Protein AF-A0A737VE71-F1 (afdb_monomer_lite)

Secondary structure (DSSP, 8-state):
---------HHHHHHHHHHHHHHHHHHHHHHHTTT-HHHHHHHHHHHHHHHHHHHHHH--SS---HHHHHHHSS--SS-SSSHHHHT----------

Radius of gyration: 17.67 Å; chains: 1; bounding box: 38×24×53 Å

Organism: NCBI:txid363568

Foldseek 3Di:
DDDDDDDDPLVVVLCVVPVVCLVVQLVVLCVVVVNPNQRSVQVSQVVSLVSSLVSQVPDQPPWDDPVVCVVQVHIRPNDRPCPVSVPRGDDDCPDDD

pLDDT: mean 93.99, std 10.48, range [40.62, 98.5]

Structure (mmCIF, N/CA/C/O backbone):
data_AF-A0A737VE71-F1
#
_entry.id   AF-A0A737VE71-F1
#
loop_
_atom_site.group_PDB
_atom_site.id
_atom_site.type_symbol
_atom_site.label_atom_id
_atom_site.label_alt_id
_atom_site.label_comp_id
_atom_site.label_asym_id
_atom_site.label_entity_id
_atom_site.label_seq_id
_atom_site.pdbx_PDB_ins_code
_atom_site.Cartn_x
_atom_site.Cartn_y
_atom_site.Cartn_z
_atom_site.occupancy
_atom_site.B_iso_or_equiv
_atom_site.auth_seq_id
_atom_site.auth_comp_id
_atom_site.auth_asym_id
_atom_site.auth_atom_id
_atom_site.pdbx_PDB_model_num
ATOM 1 N N . HIS A 1 1 ? -22.886 15.179 24.617 1.00 69.56 1 HIS A N 1
ATOM 2 C CA . HIS A 1 1 ? -21.524 14.609 24.749 1.00 69.56 1 HIS A CA 1
ATOM 3 C C . HIS A 1 1 ? -20.766 14.847 23.447 1.00 69.56 1 HIS A C 1
ATOM 5 O O . HIS A 1 1 ? -21.401 14.769 22.403 1.00 69.56 1 HIS A O 1
ATOM 11 N N . THR A 1 2 ? -19.459 15.125 23.487 1.00 76.44 2 THR A N 1
ATOM 12 C CA . THR A 1 2 ? -18.627 15.272 22.275 1.00 76.44 2 THR A CA 1
ATOM 13 C C . THR A 1 2 ? -17.949 13.943 21.957 1.00 76.44 2 THR A C 1
ATOM 15 O O . THR A 1 2 ? -17.280 13.377 22.819 1.00 76.44 2 THR A O 1
ATOM 18 N N . VAL A 1 3 ? -18.130 13.434 20.737 1.00 78.88 3 VAL A N 1
ATOM 19 C CA . VAL A 1 3 ? -17.469 12.211 20.261 1.00 78.88 3 VAL A CA 1
ATOM 20 C C . VAL A 1 3 ? -16.285 12.609 19.383 1.00 78.88 3 VAL A C 1
ATOM 22 O O . VAL A 1 3 ? -16.470 13.093 18.271 1.00 78.88 3 VAL A O 1
ATOM 25 N N . THR A 1 4 ? -15.063 12.405 19.876 1.00 85.75 4 THR A N 1
ATOM 26 C CA . THR A 1 4 ? -13.836 12.645 19.102 1.00 85.75 4 THR A CA 1
ATOM 27 C C . THR A 1 4 ? -13.441 11.377 18.355 1.00 85.75 4 THR A C 1
ATOM 29 O O . THR A 1 4 ? -13.110 10.367 18.977 1.00 85.75 4 THR A O 1
ATOM 32 N N . ILE A 1 5 ? -13.440 11.428 17.021 1.00 89.38 5 ILE A N 1
ATOM 33 C CA . ILE A 1 5 ? -12.981 10.328 16.162 1.00 89.38 5 ILE A CA 1
ATOM 34 C C . ILE A 1 5 ? -11.634 10.732 15.552 1.00 89.38 5 ILE A C 1
ATOM 36 O O . ILE A 1 5 ? -11.603 11.525 14.611 1.00 89.38 5 ILE A O 1
ATOM 40 N N . PRO A 1 6 ? -10.505 10.239 16.087 1.00 94.25 6 PRO A N 1
ATOM 41 C CA . PRO A 1 6 ? -9.191 10.637 15.600 1.00 94.25 6 PRO A CA 1
ATOM 42 C C . PRO A 1 6 ? -8.893 10.043 14.208 1.00 94.25 6 PRO A C 1
ATOM 44 O O . PRO A 1 6 ? -9.341 8.931 13.900 1.00 94.25 6 PRO A O 1
ATOM 47 N N . PRO A 1 7 ? -8.111 10.746 13.365 1.00 95.75 7 PRO A N 1
ATOM 48 C CA . PRO A 1 7 ? -7.759 10.275 12.031 1.00 95.75 7 PRO A CA 1
ATOM 49 C C . PRO A 1 7 ? -6.884 9.018 12.090 1.00 95.75 7 PRO A C 1
ATOM 51 O O . PRO A 1 7 ? -6.043 8.856 12.975 1.00 95.75 7 PRO A O 1
ATOM 54 N N . ARG A 1 8 ? -7.042 8.143 11.093 1.00 96.12 8 ARG A N 1
ATOM 55 C CA . ARG A 1 8 ? -6.243 6.920 10.919 1.00 96.12 8 ARG A CA 1
ATOM 56 C C . ARG A 1 8 ? -5.519 6.981 9.573 1.00 96.12 8 ARG A C 1
ATOM 58 O O . ARG A 1 8 ? -5.998 6.395 8.609 1.00 96.12 8 ARG A O 1
ATOM 65 N N . PRO A 1 9 ? -4.414 7.743 9.455 1.00 96.62 9 PRO A N 1
ATOM 66 C CA . PRO A 1 9 ? -3.764 8.019 8.172 1.00 96.62 9 PRO A CA 1
ATOM 67 C C . PRO A 1 9 ? -2.889 6.848 7.680 1.00 96.62 9 PRO A C 1
ATOM 69 O O . PRO A 1 9 ? -1.712 7.039 7.376 1.00 96.62 9 PRO A O 1
ATOM 72 N N . PHE A 1 10 ? -3.447 5.636 7.605 1.00 95.81 10 PHE A N 1
ATOM 73 C CA . PHE A 1 10 ? -2.705 4.406 7.299 1.00 95.81 10 PHE A CA 1
ATOM 74 C C . PHE A 1 10 ? -2.018 4.432 5.939 1.00 95.81 10 PHE A C 1
ATOM 76 O O . PHE A 1 10 ? -0.860 4.044 5.837 1.00 95.81 10 PHE A O 1
ATOM 83 N N . PHE A 1 11 ? -2.691 4.969 4.923 1.00 95.62 11 PHE A N 1
ATOM 84 C CA . PHE A 1 11 ? -2.136 5.082 3.580 1.00 95.62 11 PHE A CA 1
ATOM 85 C C . PHE A 1 11 ? -0.911 6.005 3.564 1.00 95.62 11 PHE A C 1
ATOM 87 O O . PHE A 1 11 ? 0.155 5.627 3.089 1.00 95.62 11 PHE A O 1
ATOM 94 N N . ARG A 1 12 ? -1.031 7.201 4.159 1.00 97.31 12 ARG A N 1
ATOM 95 C CA . ARG A 1 12 ? 0.072 8.171 4.243 1.00 97.31 12 ARG A CA 1
ATOM 96 C C . ARG A 1 12 ? 1.263 7.598 5.006 1.00 97.31 12 ARG A C 1
ATOM 98 O O . ARG A 1 12 ? 2.395 7.781 4.579 1.00 97.31 12 ARG A O 1
ATOM 105 N N . LYS A 1 13 ? 1.006 6.896 6.113 1.00 97.56 13 LYS A N 1
ATOM 106 C CA . LYS A 1 13 ? 2.058 6.229 6.885 1.00 97.56 13 LYS A CA 1
ATOM 107 C C . LYS A 1 13 ? 2.712 5.088 6.116 1.00 97.56 13 LYS A C 1
ATOM 109 O O . LYS A 1 13 ? 3.920 4.937 6.219 1.00 97.56 13 LYS A O 1
ATOM 114 N N . MET A 1 14 ? 1.962 4.333 5.318 1.00 97.75 14 MET A N 1
ATOM 115 C CA . MET A 1 14 ? 2.559 3.329 4.441 1.00 97.75 14 MET A CA 1
ATOM 116 C C . MET A 1 14 ? 3.546 3.980 3.472 1.00 97.75 14 MET A C 1
ATOM 118 O O . MET A 1 14 ? 4.703 3.579 3.458 1.00 97.75 14 MET A O 1
ATOM 122 N N . ILE A 1 15 ? 3.133 5.038 2.762 1.00 97.94 15 ILE A N 1
ATOM 123 C CA . ILE A 1 15 ? 4.018 5.775 1.845 1.00 97.94 15 ILE A CA 1
ATOM 124 C C . ILE A 1 15 ? 5.262 6.271 2.586 1.00 97.94 15 ILE A C 1
ATOM 126 O O . ILE A 1 15 ? 6.367 5.962 2.172 1.00 97.94 15 ILE A O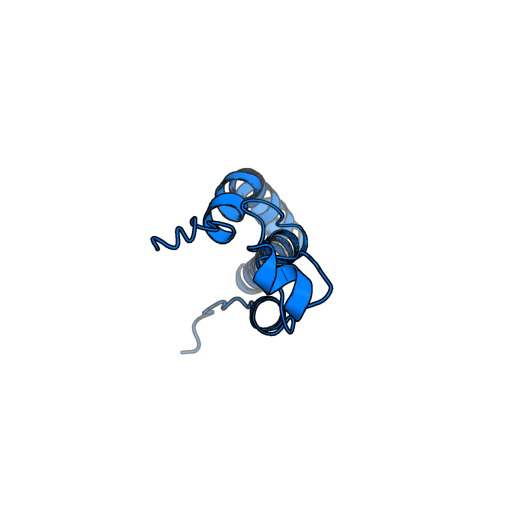 1
ATOM 130 N N . GLU A 1 16 ? 5.102 6.976 3.709 1.00 98.25 16 GLU A N 1
ATOM 131 C CA . GLU A 1 16 ? 6.224 7.517 4.494 1.00 98.25 16 GLU A CA 1
ATOM 132 C C . GLU A 1 16 ? 7.260 6.444 4.869 1.00 98.25 16 GLU A C 1
ATOM 134 O O . GLU A 1 16 ? 8.460 6.688 4.799 1.00 98.25 16 GLU A O 1
ATOM 139 N N . HIS A 1 17 ? 6.802 5.248 5.241 1.00 97.94 17 HIS A N 1
ATOM 140 C CA . HIS A 1 17 ? 7.679 4.160 5.665 1.00 97.94 17 HIS A CA 1
ATOM 141 C C . HIS A 1 17 ? 8.221 3.309 4.508 1.00 97.94 17 HIS A C 1
ATOM 143 O O . HIS A 1 17 ? 9.238 2.643 4.688 1.00 97.94 17 HIS A O 1
ATOM 149 N N . LYS A 1 18 ? 7.528 3.258 3.363 1.00 98.19 18 LYS A N 1
ATOM 150 C CA . LYS A 1 18 ? 7.798 2.304 2.274 1.00 98.19 18 LYS A CA 1
ATOM 151 C C . LYS A 1 18 ? 8.266 2.941 0.977 1.00 98.19 18 LYS A C 1
ATOM 153 O O . LYS A 1 18 ? 9.014 2.312 0.243 1.00 98.19 18 LYS A O 1
ATOM 158 N N . SER A 1 19 ? 7.925 4.192 0.697 1.00 98.00 19 SER A N 1
ATOM 159 C CA . SER A 1 19 ? 8.392 4.850 -0.521 1.00 98.00 19 SER A CA 1
ATOM 160 C C . SER A 1 19 ? 9.915 4.962 -0.657 1.00 98.00 19 SER A C 1
ATOM 162 O O . SER A 1 19 ? 10.376 4.925 -1.797 1.00 98.00 19 SER A O 1
ATOM 164 N N . PRO A 1 20 ? 10.724 5.046 0.425 1.00 98.50 20 P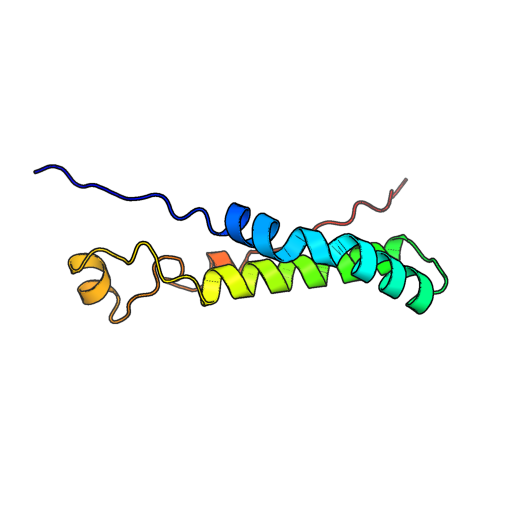RO A N 1
ATOM 165 C CA . PRO A 1 20 ? 12.179 5.067 0.276 1.00 98.50 20 PRO A CA 1
ATOM 166 C C . PRO A 1 20 ? 12.764 3.809 -0.390 1.00 98.50 20 PRO A C 1
ATOM 168 O O . PRO A 1 20 ? 13.739 3.925 -1.123 1.00 98.50 20 PRO A O 1
ATOM 171 N N . GLU A 1 21 ? 12.164 2.623 -0.197 1.00 97.62 21 GLU A N 1
ATOM 172 C CA . GLU A 1 21 ? 12.641 1.358 -0.800 1.00 97.62 21 GLU A CA 1
ATOM 173 C C . GLU A 1 21 ? 12.161 1.155 -2.250 1.00 97.62 21 GLU A C 1
ATOM 175 O O . GLU A 1 21 ? 12.682 0.303 -2.972 1.00 97.62 21 GLU A O 1
ATOM 180 N N . TRP A 1 22 ? 11.183 1.938 -2.718 1.00 98.31 22 TRP A N 1
ATOM 181 C CA . TRP A 1 22 ? 10.537 1.701 -4.011 1.00 98.31 22 TRP A CA 1
ATOM 182 C C . TRP A 1 22 ? 11.456 1.908 -5.214 1.00 98.31 22 TRP A C 1
ATOM 184 O O . TRP A 1 22 ? 11.370 1.147 -6.176 1.00 98.31 22 TRP A O 1
ATOM 194 N N . GLY A 1 23 ? 12.344 2.903 -5.166 1.00 97.94 23 GLY A N 1
ATOM 195 C CA . GLY A 1 23 ? 13.268 3.184 -6.269 1.00 97.94 23 GLY A CA 1
ATOM 196 C C . GLY A 1 23 ? 14.237 2.028 -6.517 1.00 97.94 23 GLY A C 1
ATOM 197 O O . GLY A 1 23 ? 14.340 1.528 -7.637 1.00 97.94 23 GLY A O 1
ATOM 198 N N . GLU A 1 24 ? 14.894 1.550 -5.459 1.00 98.25 24 GLU A N 1
ATOM 199 C CA . GLU A 1 24 ? 15.798 0.398 -5.539 1.00 98.25 24 GLU A CA 1
ATOM 200 C C . GLU A 1 24 ? 15.051 -0.869 -5.961 1.00 98.25 24 GLU A C 1
ATOM 202 O O . GLU A 1 24 ? 15.504 -1.588 -6.854 1.00 98.25 24 GLU A O 1
ATOM 207 N N . LYS A 1 25 ? 13.860 -1.101 -5.393 1.00 98.25 25 LYS A N 1
ATOM 208 C CA . LYS A 1 25 ? 13.015 -2.239 -5.761 1.00 98.25 25 LYS A CA 1
ATOM 209 C C . LYS A 1 25 ? 12.656 -2.227 -7.246 1.00 98.25 25 LYS A C 1
ATOM 211 O O . LYS A 1 25 ? 12.737 -3.275 -7.886 1.00 98.25 25 LYS A O 1
ATOM 216 N N . MET A 1 26 ? 12.313 -1.065 -7.803 1.00 98.12 26 MET A N 1
ATOM 217 C CA . MET A 1 26 ? 11.990 -0.926 -9.223 1.00 98.12 26 MET A CA 1
ATOM 218 C C . MET A 1 26 ? 13.198 -1.244 -10.111 1.00 98.12 26 MET A C 1
ATOM 220 O O . MET A 1 26 ? 13.062 -1.960 -11.099 1.00 98.12 26 MET A O 1
ATOM 224 N N . VAL A 1 27 ? 14.400 -0.791 -9.738 1.00 98.06 27 VAL A N 1
ATOM 225 C CA . VAL A 1 27 ? 15.635 -1.132 -10.466 1.00 98.06 27 VAL A CA 1
ATOM 226 C C . VAL A 1 27 ? 15.891 -2.641 -10.445 1.00 98.06 27 VAL A C 1
ATOM 228 O O . VAL A 1 27 ? 16.245 -3.214 -11.476 1.00 98.06 27 VAL A O 1
ATOM 231 N N . THR A 1 28 ? 15.692 -3.304 -9.302 1.00 98.31 28 THR A N 1
ATOM 232 C CA . THR A 1 28 ? 15.800 -4.767 -9.208 1.00 98.31 28 THR A CA 1
ATOM 233 C C . THR A 1 28 ? 14.779 -5.466 -10.101 1.00 98.31 28 THR A C 1
ATOM 235 O O . THR A 1 28 ? 15.145 -6.394 -10.818 1.00 98.31 28 THR A O 1
ATOM 238 N N . LEU A 1 29 ? 13.520 -5.017 -10.089 1.00 98.00 29 LEU A N 1
ATOM 239 C CA . LEU A 1 29 ? 12.459 -5.594 -10.915 1.00 98.00 29 LEU A CA 1
ATOM 240 C C . LEU A 1 29 ? 12.735 -5.410 -12.409 1.00 98.00 29 LEU A C 1
ATOM 242 O O . LEU A 1 29 ? 12.569 -6.362 -13.159 1.00 98.00 29 LEU A O 1
ATOM 246 N N . LEU A 1 30 ? 13.221 -4.246 -12.842 1.00 98.19 30 LEU A N 1
ATOM 247 C CA . LEU A 1 30 ? 13.585 -4.018 -14.243 1.00 98.19 30 LEU A CA 1
ATOM 248 C C . LEU A 1 30 ? 14.680 -4.981 -14.709 1.00 98.19 30 LEU A C 1
ATOM 250 O O . LEU A 1 30 ? 14.523 -5.633 -15.734 1.00 98.19 30 LEU A O 1
ATOM 254 N N . ARG A 1 31 ? 15.764 -5.126 -13.938 1.00 98.06 31 ARG A N 1
ATOM 255 C CA . ARG A 1 31 ? 16.861 -6.044 -14.295 1.00 98.06 31 ARG A CA 1
ATOM 256 C C . ARG A 1 31 ? 16.419 -7.506 -14.312 1.00 98.06 31 ARG A C 1
ATOM 258 O O . ARG A 1 31 ? 16.915 -8.270 -15.125 1.00 98.06 31 ARG A O 1
ATOM 265 N N . ALA A 1 32 ? 15.520 -7.889 -13.408 1.00 97.75 32 ALA A N 1
ATOM 266 C CA . ALA A 1 32 ? 15.002 -9.252 -13.323 1.00 97.75 32 ALA A CA 1
ATOM 267 C C . ALA A 1 32 ? 14.011 -9.608 -14.447 1.00 97.75 32 ALA A C 1
ATOM 269 O O . ALA A 1 32 ? 13.701 -10.783 -14.609 1.00 97.75 32 ALA A O 1
ATOM 270 N N . ASN A 1 33 ? 13.511 -8.614 -15.187 1.00 96.31 33 ASN A N 1
ATOM 271 C CA . ASN A 1 33 ? 12.512 -8.777 -16.246 1.00 96.31 33 ASN A CA 1
ATOM 272 C C . ASN A 1 33 ? 13.012 -8.241 -17.595 1.00 96.31 33 ASN A C 1
ATOM 274 O O . ASN A 1 33 ? 12.225 -7.693 -18.358 1.00 96.31 33 ASN A O 1
ATOM 278 N N . ASP A 1 34 ? 14.321 -8.314 -17.862 1.00 96.88 34 ASP A N 1
ATOM 279 C CA . ASP A 1 34 ? 14.936 -7.868 -19.125 1.00 96.88 34 ASP A CA 1
ATOM 280 C C . ASP A 1 34 ? 14.528 -6.445 -19.558 1.00 96.88 34 ASP A C 1
ATOM 282 O O . ASP A 1 34 ? 14.427 -6.129 -20.741 1.00 96.88 34 ASP A O 1
ATOM 286 N N . PHE A 1 35 ? 14.308 -5.563 -18.577 1.00 95.56 35 PHE A N 1
ATOM 287 C CA . PHE A 1 35 ? 13.832 -4.188 -18.750 1.00 95.56 35 PHE A CA 1
ATOM 288 C C . PHE A 1 35 ? 12.450 -4.049 -19.412 1.00 95.56 35 PHE A C 1
ATOM 290 O O . PHE A 1 35 ? 12.096 -2.948 -19.839 1.00 95.56 35 PHE A O 1
ATOM 297 N N . ASP A 1 36 ? 11.632 -5.104 -19.424 1.00 95.62 36 ASP A N 1
ATOM 298 C CA . ASP A 1 36 ? 10.210 -4.986 -19.730 1.00 95.62 36 ASP A CA 1
ATOM 299 C C . ASP A 1 36 ? 9.512 -4.154 -18.645 1.00 95.62 36 ASP A C 1
ATOM 301 O O . ASP A 1 36 ? 9.280 -4.584 -17.508 1.00 95.62 36 ASP A O 1
ATOM 305 N N . THR A 1 37 ? 9.192 -2.916 -19.008 1.00 93.88 37 THR A N 1
ATOM 306 C CA . THR A 1 37 ? 8.611 -1.932 -18.101 1.00 93.88 37 THR A CA 1
ATOM 307 C C . THR A 1 37 ? 7.184 -2.286 -17.709 1.00 93.88 37 THR A C 1
ATOM 309 O O . THR A 1 37 ? 6.809 -2.022 -16.568 1.00 93.88 37 THR A O 1
ATOM 312 N N . ALA A 1 38 ? 6.403 -2.912 -18.596 1.00 94.00 38 ALA A N 1
ATOM 313 C CA . ALA A 1 38 ? 5.032 -3.309 -18.295 1.00 94.00 38 ALA A CA 1
ATOM 314 C C . ALA A 1 38 ? 5.023 -4.380 -17.200 1.00 94.00 38 ALA A C 1
ATOM 316 O O . ALA A 1 38 ? 4.391 -4.199 -16.157 1.00 94.00 38 ALA A O 1
ATOM 317 N N . THR A 1 39 ? 5.809 -5.441 -17.385 1.00 95.50 39 THR A N 1
ATOM 318 C CA . THR A 1 39 ? 5.954 -6.513 -16.392 1.00 95.50 39 THR A CA 1
ATOM 319 C C . THR A 1 39 ? 6.543 -5.994 -15.076 1.00 95.50 39 THR A C 1
ATOM 321 O O . THR A 1 39 ? 6.029 -6.299 -13.996 1.00 95.50 39 THR A O 1
ATOM 324 N N . ALA A 1 40 ? 7.576 -5.144 -15.128 1.00 96.81 40 ALA A N 1
ATOM 325 C CA . ALA A 1 40 ? 8.172 -4.570 -13.921 1.00 96.81 40 ALA A CA 1
ATOM 326 C C . ALA A 1 40 ? 7.183 -3.692 -13.128 1.00 96.81 40 ALA A C 1
ATOM 328 O O . ALA A 1 40 ? 7.146 -3.774 -11.898 1.00 96.81 40 ALA A O 1
ATOM 329 N N . LEU A 1 41 ? 6.359 -2.885 -13.809 1.00 96.62 41 LEU A N 1
ATOM 330 C CA . LEU A 1 41 ? 5.324 -2.063 -13.174 1.00 96.62 41 LEU A CA 1
ATOM 331 C C . LEU A 1 41 ? 4.214 -2.912 -12.547 1.00 96.62 41 LEU A C 1
ATOM 333 O O . LEU A 1 41 ? 3.765 -2.580 -11.452 1.00 96.62 41 LEU A O 1
ATOM 337 N N . VAL A 1 42 ? 3.815 -4.019 -13.184 1.00 96.94 42 VAL A N 1
ATOM 338 C CA . VAL A 1 42 ? 2.853 -4.977 -12.610 1.00 96.94 42 VAL A CA 1
ATOM 339 C C . VAL A 1 42 ? 3.386 -5.537 -11.292 1.00 96.94 42 VAL A C 1
ATOM 341 O O . VAL A 1 42 ? 2.716 -5.450 -10.262 1.00 96.94 42 VAL A O 1
ATOM 344 N N . TYR A 1 43 ? 4.634 -6.013 -11.269 1.00 97.94 43 TYR A N 1
ATOM 345 C CA . TYR A 1 43 ? 5.236 -6.515 -10.031 1.00 97.94 43 TYR A CA 1
ATOM 346 C C . TYR A 1 43 ? 5.422 -5.439 -8.962 1.00 97.94 43 TYR A C 1
ATOM 348 O O . TYR A 1 43 ? 5.286 -5.722 -7.768 1.00 97.94 43 TYR A O 1
ATOM 356 N N . MET A 1 44 ? 5.718 -4.203 -9.364 1.00 98.06 44 MET A N 1
ATOM 357 C CA . MET A 1 44 ? 5.801 -3.088 -8.428 1.00 98.06 44 MET A CA 1
ATOM 358 C C . MET A 1 44 ? 4.425 -2.755 -7.831 1.00 98.06 44 MET A C 1
ATOM 360 O O . MET A 1 44 ? 4.317 -2.521 -6.627 1.00 98.06 44 MET A O 1
ATOM 364 N N . GLY A 1 45 ? 3.370 -2.795 -8.646 1.00 97.88 45 GLY A N 1
ATOM 365 C CA . GLY A 1 45 ? 1.986 -2.620 -8.216 1.00 97.88 45 GLY A CA 1
ATOM 366 C C . GLY A 1 45 ? 1.553 -3.665 -7.188 1.00 97.88 45 GLY A C 1
ATOM 367 O O . GLY A 1 45 ? 1.092 -3.293 -6.106 1.00 97.88 45 GLY A O 1
ATOM 368 N N . GLU A 1 46 ? 1.804 -4.952 -7.457 1.00 98.25 46 GLU A N 1
ATOM 369 C CA . GLU A 1 46 ? 1.561 -6.039 -6.491 1.00 98.25 46 GLU A CA 1
ATOM 370 C C . GLU A 1 46 ? 2.313 -5.812 -5.174 1.00 98.25 46 GLU A C 1
ATOM 372 O O . GLU A 1 46 ? 1.776 -6.007 -4.080 1.00 98.25 46 GLU A O 1
ATOM 377 N N . HIS A 1 47 ? 3.567 -5.362 -5.261 1.00 98.25 47 HIS A N 1
ATOM 378 C CA . HIS A 1 47 ? 4.384 -5.100 -4.084 1.00 98.25 47 HIS A CA 1
ATOM 379 C C . HIS A 1 47 ? 3.791 -3.988 -3.203 1.00 98.25 47 HIS A C 1
ATOM 381 O O . HIS A 1 47 ? 3.648 -4.175 -1.990 1.00 98.25 47 HIS A O 1
ATOM 387 N N . ILE A 1 48 ? 3.396 -2.858 -3.799 1.00 98.44 48 ILE A N 1
ATOM 388 C CA . ILE A 1 48 ? 2.788 -1.728 -3.077 1.00 98.44 48 ILE A CA 1
ATOM 389 C C . ILE A 1 48 ? 1.409 -2.108 -2.521 1.00 98.44 48 ILE A C 1
ATOM 391 O O . ILE A 1 48 ? 1.094 -1.780 -1.373 1.00 98.44 48 ILE A O 1
ATOM 395 N N . LYS A 1 49 ? 0.599 -2.847 -3.290 1.00 98.38 49 LYS A N 1
ATOM 396 C CA . LYS A 1 49 ? -0.677 -3.417 -2.830 1.00 98.38 49 LYS A CA 1
ATOM 397 C C . LYS A 1 49 ? -0.479 -4.245 -1.561 1.00 98.38 49 LYS A C 1
ATOM 399 O O . LYS A 1 49 ? -1.146 -3.991 -0.555 1.00 98.38 49 LYS A O 1
ATOM 404 N N . GLY A 1 50 ? 0.492 -5.160 -1.564 1.00 98.44 50 GLY A N 1
ATOM 405 C CA . GLY A 1 50 ? 0.836 -5.968 -0.395 1.00 98.44 50 GLY A CA 1
ATOM 406 C C . GLY A 1 50 ? 1.277 -5.124 0.805 1.00 98.44 50 GLY A C 1
ATOM 407 O O . GLY A 1 50 ? 0.823 -5.351 1.928 1.00 98.44 50 GLY A O 1
ATOM 408 N N . GLN A 1 51 ? 2.104 -4.095 0.587 1.00 98.44 51 GLN A N 1
ATOM 409 C CA . GLN A 1 51 ? 2.503 -3.160 1.646 1.00 98.44 51 GLN A CA 1
ATOM 410 C C . GLN A 1 51 ? 1.304 -2.441 2.273 1.00 98.44 51 GLN A C 1
ATOM 412 O O . GLN A 1 51 ? 1.212 -2.349 3.500 1.00 98.44 51 GLN A O 1
ATOM 417 N N . LEU A 1 52 ? 0.362 -1.965 1.458 1.00 98.44 52 LEU A N 1
ATOM 418 C CA . LEU A 1 52 ? -0.840 -1.300 1.951 1.00 98.44 52 LEU A CA 1
ATOM 419 C C . LEU A 1 52 ? -1.740 -2.252 2.746 1.00 98.44 52 LEU A C 1
ATOM 421 O O . LEU A 1 52 ? -2.205 -1.890 3.829 1.00 98.44 52 LEU A O 1
ATOM 425 N N . GLN A 1 53 ? -1.939 -3.477 2.259 1.00 98.50 53 GLN A N 1
ATOM 426 C CA . GLN A 1 53 ? -2.692 -4.506 2.978 1.00 98.50 53 GLN A CA 1
ATOM 427 C C . GLN A 1 53 ? -2.059 -4.832 4.339 1.00 98.50 53 GLN A C 1
ATOM 429 O O . GLN A 1 53 ? -2.771 -4.884 5.345 1.00 98.50 53 GLN A O 1
ATOM 434 N N . MET A 1 54 ? -0.727 -4.958 4.410 1.00 97.75 54 MET A N 1
ATOM 435 C CA . MET A 1 54 ? -0.011 -5.138 5.681 1.00 97.75 54 MET A CA 1
ATOM 436 C C . MET A 1 54 ? -0.243 -3.963 6.639 1.00 97.75 54 MET A C 1
ATOM 438 O O . MET A 1 54 ? -0.567 -4.178 7.806 1.00 97.75 54 MET A O 1
ATOM 442 N N . PHE A 1 55 ? -0.159 -2.720 6.153 1.00 97.50 55 PHE A N 1
ATOM 443 C CA . PHE A 1 55 ? -0.421 -1.537 6.979 1.00 97.50 55 PHE A CA 1
ATOM 444 C C . PHE A 1 55 ? -1.857 -1.492 7.509 1.00 97.50 55 PHE A C 1
ATOM 446 O O . PHE A 1 55 ? -2.055 -1.137 8.669 1.00 97.50 55 PHE A O 1
ATOM 453 N N . ILE A 1 56 ? -2.855 -1.878 6.706 1.00 98.00 56 ILE A N 1
ATOM 454 C CA . ILE A 1 56 ? -4.252 -1.990 7.156 1.00 98.00 56 ILE A CA 1
ATOM 455 C C . ILE A 1 56 ? -4.382 -3.043 8.263 1.00 98.00 56 ILE A C 1
ATOM 457 O O . ILE A 1 56 ? -5.017 -2.794 9.292 1.00 98.00 56 ILE A O 1
ATOM 461 N N . ARG A 1 57 ? -3.761 -4.212 8.072 1.00 97.38 57 ARG A N 1
ATOM 462 C CA . ARG A 1 57 ? -3.808 -5.325 9.026 1.00 97.38 57 ARG A C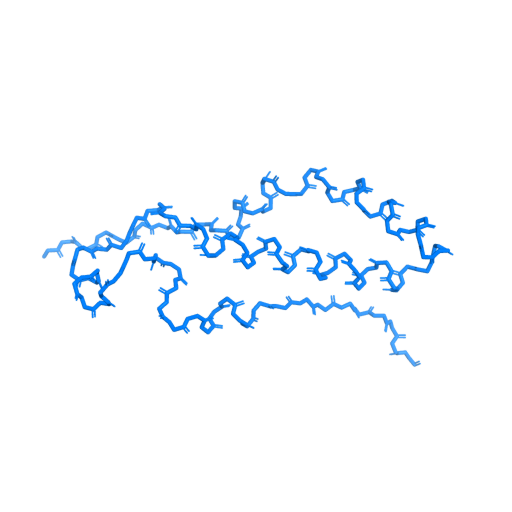A 1
ATOM 463 C C . ARG A 1 57 ? -3.168 -4.975 10.364 1.00 97.38 57 ARG A C 1
ATOM 465 O O . ARG A 1 57 ? -3.737 -5.257 11.424 1.00 97.38 57 ARG A O 1
ATOM 472 N N . ASP A 1 58 ? -2.005 -4.342 10.312 1.00 96.75 58 ASP A N 1
ATOM 473 C CA . ASP A 1 58 ? -1.148 -4.162 11.478 1.00 96.75 58 ASP A CA 1
ATOM 474 C C . ASP A 1 58 ? -1.436 -2.851 12.231 1.00 96.75 58 ASP A C 1
ATOM 476 O O . ASP A 1 58 ? -0.965 -2.667 13.353 1.00 96.75 58 ASP A O 1
ATOM 480 N N . TRP A 1 59 ? -2.276 -1.964 11.687 1.00 97.00 59 TRP A N 1
ATOM 481 C CA . TRP A 1 59 ? -2.628 -0.691 12.317 1.00 97.00 59 TRP A CA 1
ATOM 482 C C . TRP A 1 59 ? -3.302 -0.859 13.685 1.00 97.00 59 TRP A C 1
ATOM 484 O O . TRP A 1 59 ? -4.315 -1.549 13.820 1.00 97.00 59 TRP A O 1
ATOM 494 N N . LYS A 1 60 ? -2.790 -0.160 14.710 1.00 95.81 60 LYS A N 1
ATOM 495 C CA . LYS A 1 60 ? -3.346 -0.191 16.082 1.00 95.81 60 LYS A CA 1
ATOM 496 C C . LYS A 1 60 ? -3.709 1.172 16.667 1.00 95.81 60 LYS A C 1
ATOM 498 O O . LYS A 1 60 ? -4.476 1.220 17.627 1.00 95.81 60 LYS A O 1
ATOM 503 N N . ARG A 1 61 ? -3.156 2.278 16.151 1.00 93.88 61 ARG A N 1
ATOM 504 C CA . ARG A 1 61 ? -3.278 3.607 16.777 1.00 93.88 61 ARG A CA 1
ATOM 505 C C . ARG A 1 61 ? -3.720 4.679 15.781 1.00 93.88 61 ARG A C 1
ATOM 507 O O . ARG A 1 61 ? -3.082 4.813 14.746 1.00 93.88 61 ARG A O 1
ATOM 514 N N . PRO A 1 62 ? -4.747 5.481 16.097 1.00 95.50 62 PRO A N 1
ATOM 515 C CA . PRO A 1 62 ? -5.586 5.416 17.298 1.00 95.50 62 PRO A CA 1
ATOM 516 C C . PRO A 1 62 ? -6.485 4.158 17.330 1.00 95.50 62 PRO A C 1
ATOM 518 O O . PRO A 1 62 ? -6.944 3.718 16.268 1.00 95.50 62 PRO A O 1
ATOM 521 N N . PRO A 1 63 ? -6.742 3.579 18.523 1.00 95.81 63 PRO A N 1
ATOM 522 C CA . PRO A 1 63 ? -7.581 2.389 18.659 1.00 95.81 63 PRO A CA 1
ATOM 523 C C . PRO A 1 63 ? -9.061 2.697 18.380 1.00 95.81 63 PRO A C 1
ATOM 525 O O . PRO A 1 63 ? -9.459 3.846 18.157 1.00 95.81 63 PRO A O 1
ATOM 528 N N . ASN A 1 64 ? -9.899 1.661 18.385 1.00 96.31 64 ASN A N 1
ATOM 529 C CA . ASN A 1 64 ? -11.350 1.844 18.411 1.00 96.31 64 ASN A CA 1
ATOM 530 C C . ASN A 1 64 ? -11.826 2.365 19.772 1.00 96.31 64 ASN A C 1
ATOM 532 O O . ASN A 1 64 ? -11.176 2.154 20.797 1.00 96.31 64 ASN A O 1
ATOM 536 N N . ALA A 1 65 ? -13.000 3.000 19.787 1.00 95.06 65 ALA A N 1
ATOM 537 C CA . ALA A 1 65 ? -13.697 3.299 21.032 1.00 95.06 65 ALA A CA 1
ATOM 538 C C . ALA A 1 65 ? -14.074 1.997 21.761 1.00 95.06 65 ALA A C 1
ATOM 540 O O . ALA A 1 65 ? -14.358 0.979 21.126 1.00 95.06 65 ALA A O 1
ATOM 541 N N . ALA A 1 66 ? -14.128 2.028 23.095 1.00 95.12 66 ALA A N 1
ATOM 542 C CA . ALA A 1 66 ? -14.421 0.840 23.899 1.00 95.12 66 ALA A CA 1
ATOM 543 C C . ALA A 1 66 ? -15.787 0.205 23.567 1.00 95.12 66 ALA A C 1
ATOM 545 O O . ALA A 1 66 ? -15.923 -1.014 23.617 1.00 95.12 66 ALA A O 1
ATOM 546 N N . SER A 1 67 ? -16.788 1.010 23.192 1.00 95.25 67 SER A N 1
ATOM 547 C CA . SER A 1 67 ? -18.089 0.522 22.712 1.00 95.25 67 SER A CA 1
ATOM 548 C C . SER A 1 67 ? -17.958 -0.296 21.428 1.00 95.25 67 SER A C 1
ATOM 550 O O . SER A 1 67 ? -18.463 -1.412 21.367 1.00 95.25 67 SER A O 1
ATOM 552 N N . THR A 1 68 ? -17.219 0.213 20.443 1.00 95.19 68 THR A N 1
ATOM 553 C CA . THR A 1 68 ? -16.950 -0.478 19.178 1.00 95.19 68 THR A CA 1
ATOM 554 C C . THR A 1 68 ? -16.155 -1.766 19.397 1.00 95.19 68 THR A C 1
ATOM 556 O O . THR A 1 68 ? -16.455 -2.777 18.774 1.00 95.19 68 THR A O 1
ATOM 559 N N . VAL A 1 69 ? -15.174 -1.774 20.310 1.00 97.12 69 VAL A N 1
ATOM 560 C CA . VAL A 1 69 ? -14.430 -3.003 20.653 1.00 97.12 69 VAL A CA 1
ATOM 561 C C . VAL A 1 69 ? -15.356 -4.054 21.266 1.00 97.12 69 VAL A C 1
ATOM 563 O O . VAL A 1 69 ? -15.293 -5.209 20.859 1.00 97.12 69 VAL A O 1
ATOM 566 N N . ARG A 1 70 ? -16.242 -3.667 22.197 1.00 97.38 70 ARG A N 1
ATOM 567 C CA . ARG A 1 70 ? -17.234 -4.585 22.785 1.00 97.38 70 ARG A CA 1
ATOM 568 C C . ARG A 1 70 ? -18.193 -5.149 21.739 1.00 97.38 70 ARG A C 1
ATOM 570 O O . ARG A 1 70 ? -18.503 -6.329 21.796 1.00 97.38 70 ARG A O 1
ATOM 577 N N . GLN A 1 71 ? -18.633 -4.321 20.792 1.00 96.62 71 GLN A N 1
ATOM 578 C CA . GLN A 1 71 ? -19.531 -4.744 19.718 1.00 96.62 71 GLN A CA 1
ATOM 579 C C . GLN A 1 71 ? -18.849 -5.705 18.734 1.00 96.62 71 GLN A C 1
ATOM 581 O O . GLN A 1 71 ? -19.452 -6.690 18.326 1.00 96.62 71 GLN A O 1
ATOM 586 N N . LYS A 1 72 ? -17.593 -5.429 18.361 1.00 96.44 72 LYS A N 1
ATOM 587 C CA . LYS A 1 72 ? -16.843 -6.234 17.384 1.00 96.44 72 LYS A CA 1
ATOM 588 C C . LYS A 1 72 ? -16.215 -7.494 17.976 1.00 96.44 72 LYS A C 1
ATOM 590 O O . LYS A 1 72 ? -15.939 -8.431 17.239 1.00 96.44 72 LYS A O 1
ATOM 595 N N . GLY A 1 73 ? -15.898 -7.492 19.271 1.00 97.50 73 GLY A N 1
ATOM 596 C CA . GLY A 1 73 ? -15.140 -8.558 19.936 1.00 97.50 73 GLY A CA 1
ATOM 597 C C . GLY A 1 73 ? -13.619 -8.496 19.724 1.00 97.50 73 GLY A C 1
ATOM 598 O O . GLY A 1 73 ? -12.892 -9.330 20.254 1.00 97.50 73 GLY A O 1
ATOM 599 N N . PHE A 1 74 ? -13.106 -7.508 18.983 1.00 96.62 74 PHE A N 1
ATOM 600 C CA . PHE A 1 74 ? -11.671 -7.308 18.759 1.00 96.62 74 PHE A CA 1
ATOM 601 C C . PHE A 1 74 ? -11.331 -5.833 18.503 1.00 96.62 74 PHE A C 1
ATOM 603 O O . PHE A 1 74 ? -12.188 -5.010 18.172 1.00 96.62 74 PHE A O 1
ATOM 610 N N . ASN A 1 75 ? -10.048 -5.483 18.638 1.00 96.62 75 ASN A N 1
ATOM 611 C CA . ASN A 1 75 ? -9.567 -4.106 18.508 1.00 96.62 75 ASN A CA 1
ATOM 612 C C . ASN A 1 75 ? -8.646 -3.924 17.293 1.00 96.62 75 ASN A C 1
ATOM 614 O O . ASN A 1 75 ? -7.448 -3.673 17.429 1.00 96.62 75 ASN A O 1
ATOM 618 N N . ASN A 1 76 ? -9.219 -4.052 16.095 1.00 96.94 76 ASN A N 1
ATOM 619 C CA . ASN A 1 76 ? -8.603 -3.530 14.880 1.00 96.94 76 ASN A CA 1
ATOM 620 C C . ASN A 1 76 ? -9.425 -2.332 14.369 1.00 96.94 76 ASN A C 1
ATOM 622 O O . ASN A 1 76 ? -10.615 -2.482 14.066 1.00 96.94 76 ASN A O 1
ATOM 626 N N . PRO A 1 77 ? -8.832 -1.131 14.312 1.00 96.81 77 PRO A N 1
ATOM 627 C CA . PRO A 1 77 ? -9.535 0.075 13.900 1.00 96.81 77 PRO A CA 1
ATOM 628 C C . PRO A 1 77 ? -9.727 0.242 12.388 1.00 96.81 77 PRO A C 1
ATOM 630 O O . PRO A 1 77 ? -10.483 1.121 11.988 1.00 96.81 77 PRO A O 1
ATOM 633 N N . LEU A 1 78 ? -9.070 -0.570 11.559 1.00 97.25 78 LEU A N 1
ATOM 634 C CA . LEU A 1 78 ? -9.197 -0.532 10.097 1.00 97.25 78 LEU A CA 1
ATOM 635 C C . LEU A 1 78 ? -9.854 -1.787 9.513 1.00 97.25 78 LEU A C 1
ATOM 637 O O . LEU A 1 78 ? -10.144 -1.834 8.323 1.00 97.25 78 LEU A O 1
ATOM 641 N N . ILE A 1 79 ? -10.105 -2.804 10.338 1.00 97.50 79 ILE A N 1
ATOM 642 C CA . ILE A 1 79 ? -10.717 -4.063 9.911 1.00 97.50 79 ILE A CA 1
ATOM 643 C C . ILE A 1 79 ? -11.977 -4.303 10.715 1.00 97.50 79 ILE A C 1
ATOM 645 O O . ILE A 1 79 ? -11.913 -4.392 11.935 1.00 97.50 79 ILE A O 1
ATOM 649 N N . GLU A 1 80 ? -13.107 -4.454 10.034 1.00 96.19 80 GLU A N 1
ATOM 650 C CA . GLU A 1 80 ? -14.331 -5.039 10.587 1.00 96.19 80 GLU A CA 1
ATOM 651 C C . GLU A 1 80 ? -14.657 -6.353 9.879 1.00 96.19 80 GLU A C 1
ATOM 653 O O . GLU A 1 80 ? -14.533 -7.408 10.485 1.00 96.19 80 GLU A O 1
ATOM 658 N N . THR A 1 81 ? -14.942 -6.295 8.578 1.00 96.50 81 THR A N 1
ATOM 659 C CA . THR A 1 81 ? -15.182 -7.478 7.731 1.00 96.50 81 THR A CA 1
ATOM 660 C C . THR A 1 81 ? -13.955 -7.910 6.925 1.00 96.50 81 THR A C 1
ATOM 662 O O . THR A 1 81 ? -13.949 -8.974 6.320 1.00 96.50 81 THR A O 1
ATOM 665 N N . GLY A 1 82 ? -12.927 -7.058 6.856 1.00 96.88 82 GLY A N 1
ATOM 666 C CA . GLY A 1 82 ? -11.790 -7.219 5.942 1.00 96.88 82 GLY A CA 1
ATOM 667 C C . GLY A 1 82 ? -12.051 -6.720 4.516 1.00 96.88 82 GLY A C 1
ATOM 668 O O . GLY A 1 82 ? -11.106 -6.622 3.740 1.00 96.88 82 GLY A O 1
ATOM 669 N N . HIS A 1 83 ? -13.283 -6.317 4.180 1.00 98.06 83 HIS A N 1
ATOM 670 C CA . HIS A 1 83 ? -13.646 -5.881 2.827 1.00 98.06 83 HIS A CA 1
ATOM 671 C C . HIS A 1 83 ? -12.753 -4.747 2.298 1.00 98.06 83 HIS A C 1
ATOM 673 O O . HIS A 1 83 ? -12.261 -4.836 1.178 1.00 98.06 83 HIS A O 1
ATOM 679 N N . MET A 1 84 ? -12.460 -3.732 3.122 1.00 96.44 84 MET A N 1
ATOM 680 C CA . MET A 1 84 ? -11.567 -2.630 2.738 1.00 96.44 84 MET A CA 1
ATOM 681 C C . MET A 1 84 ? -10.159 -3.116 2.364 1.00 96.44 84 MET A C 1
ATOM 683 O O . MET A 1 84 ? -9.610 -2.672 1.367 1.00 96.44 84 MET A O 1
ATOM 687 N N . MET A 1 85 ? -9.580 -4.031 3.147 1.00 97.81 85 MET A N 1
ATOM 688 C CA . MET A 1 85 ? -8.244 -4.585 2.892 1.00 97.81 85 MET A CA 1
ATOM 689 C C . MET A 1 85 ? -8.224 -5.435 1.617 1.00 97.81 85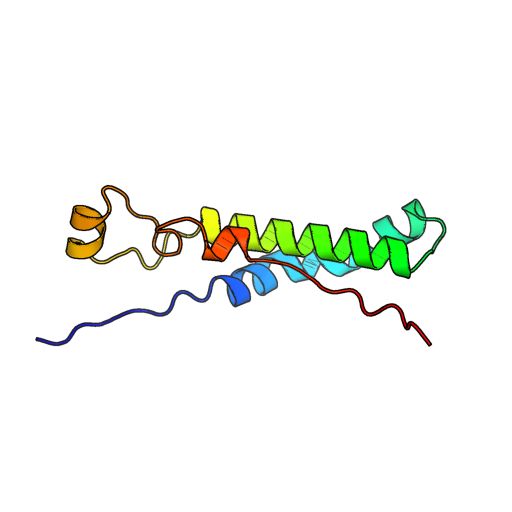 MET A C 1
ATOM 691 O O . MET A 1 85 ? -7.305 -5.326 0.808 1.00 97.81 85 MET A O 1
ATOM 695 N N . ASN A 1 86 ? -9.256 -6.259 1.433 1.00 97.75 86 ASN A N 1
ATOM 696 C CA . ASN A 1 86 ? -9.372 -7.161 0.288 1.00 97.75 86 ASN A CA 1
ATOM 697 C C . ASN A 1 86 ? -9.675 -6.418 -1.021 1.00 97.75 86 ASN A C 1
ATOM 699 O O . ASN A 1 86 ? -9.404 -6.955 -2.085 1.00 97.75 86 ASN A O 1
ATOM 703 N N . SER A 1 87 ? -10.214 -5.198 -0.939 1.00 97.62 87 SER A N 1
ATOM 704 C CA . SER A 1 87 ? -10.516 -4.349 -2.101 1.00 97.62 87 SER A CA 1
ATOM 705 C C . SER A 1 87 ? -9.346 -3.453 -2.522 1.00 97.62 87 SER A C 1
ATOM 707 O O . SER A 1 87 ? -9.488 -2.663 -3.449 1.00 97.62 87 SER A O 1
ATOM 709 N N . VAL A 1 88 ? -8.207 -3.517 -1.824 1.00 97.44 88 VAL A N 1
ATOM 710 C CA . VAL A 1 88 ? -7.001 -2.798 -2.243 1.00 97.44 88 VAL A CA 1
ATOM 711 C C . VAL A 1 88 ? -6.477 -3.421 -3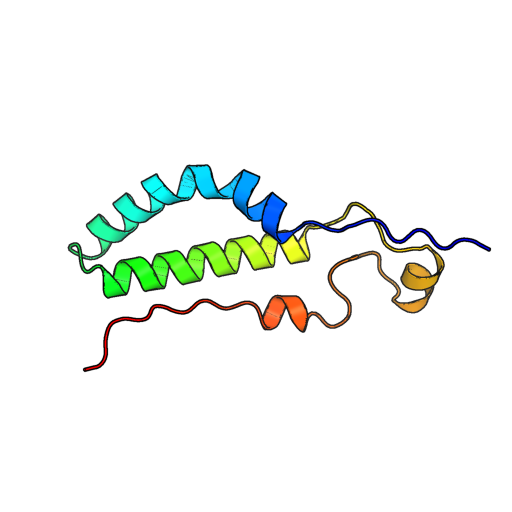.528 1.00 97.44 88 VAL A C 1
ATOM 713 O O . VAL A 1 88 ? -6.208 -4.621 -3.558 1.00 97.44 88 VAL A O 1
ATOM 716 N N . ASP A 1 89 ? -6.268 -2.592 -4.546 1.00 97.31 89 ASP A N 1
ATOM 717 C CA . ASP A 1 89 ? -5.682 -3.013 -5.812 1.00 97.31 89 ASP A CA 1
ATOM 718 C C . ASP A 1 89 ? -4.809 -1.920 -6.446 1.00 97.31 89 ASP A C 1
ATOM 720 O O . ASP A 1 89 ? -4.696 -0.814 -5.909 1.00 97.31 89 ASP A O 1
ATOM 724 N N . TYR A 1 90 ? -4.187 -2.240 -7.579 1.00 96.69 90 TYR A N 1
ATOM 725 C CA . TYR A 1 90 ? -3.445 -1.303 -8.421 1.00 96.69 90 TYR A CA 1
ATOM 726 C C . TYR A 1 90 ? -3.898 -1.416 -9.882 1.00 96.69 90 TYR A C 1
ATOM 728 O O . TYR A 1 90 ? -4.503 -2.404 -10.286 1.00 96.69 90 TYR A O 1
A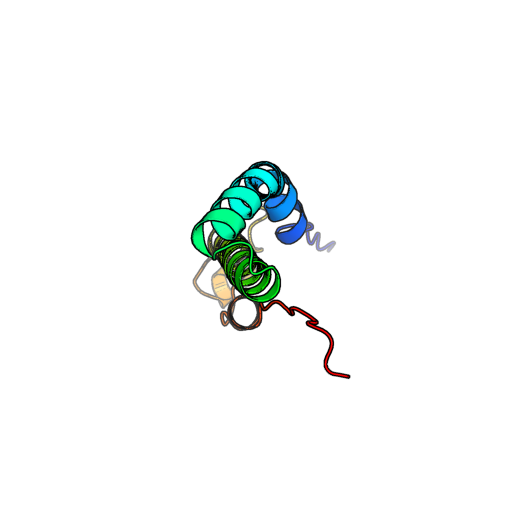TOM 736 N N . SER A 1 91 ? -3.584 -0.394 -10.677 1.00 94.88 91 SER A N 1
ATOM 737 C CA . SER A 1 91 ? -3.702 -0.439 -12.136 1.00 94.88 91 SER A CA 1
ATOM 738 C C . SER A 1 91 ? -2.350 -0.128 -12.758 1.00 94.88 91 SER A C 1
ATOM 740 O O . SER A 1 91 ? -1.600 0.702 -12.237 1.00 94.88 91 SER A O 1
ATOM 742 N N . VAL A 1 92 ? -2.059 -0.781 -13.879 1.00 92.00 92 VAL A N 1
ATOM 743 C CA . VAL A 1 92 ? -0.966 -0.419 -14.779 1.00 92.00 92 VAL A CA 1
ATOM 744 C C . VAL A 1 92 ? -1.595 -0.169 -16.136 1.00 92.00 92 VAL A C 1
ATOM 746 O O . VAL A 1 92 ? -1.953 -1.104 -16.850 1.00 92.00 92 VAL A O 1
ATOM 749 N N . ASP A 1 93 ? -1.727 1.101 -16.491 1.00 84.50 93 ASP A N 1
ATOM 750 C CA . ASP A 1 93 ? -2.280 1.484 -17.782 1.00 84.50 93 ASP A CA 1
ATOM 751 C C . ASP A 1 93 ? -1.161 1.387 -18.832 1.00 84.50 93 ASP A C 1
ATOM 753 O O . ASP A 1 93 ? -0.496 2.362 -19.182 1.00 84.50 93 ASP A O 1
ATOM 757 N N . GLY A 1 94 ? -0.901 0.163 -19.295 1.00 63.00 94 GLY A N 1
ATOM 758 C CA . GLY A 1 94 ? -0.093 -0.100 -20.481 1.00 63.00 94 GLY A CA 1
ATOM 759 C C . GLY A 1 94 ? -0.969 0.119 -21.707 1.00 63.00 94 GLY A C 1
ATOM 760 O O . GLY A 1 94 ? -1.908 -0.638 -21.922 1.00 63.00 94 GLY A O 1
ATOM 761 N N . GLY A 1 95 ? -0.720 1.194 -22.457 1.00 51.16 95 GLY A N 1
ATOM 762 C CA . GLY A 1 95 ? -1.593 1.669 -23.529 1.00 51.16 95 GLY A CA 1
ATOM 763 C C . GLY A 1 95 ? -2.049 0.583 -24.505 1.00 51.16 95 GLY A C 1
ATOM 764 O O . GLY A 1 95 ? -1.344 0.274 -25.458 1.00 51.16 95 GLY A O 1
ATOM 765 N N . ASN A 1 96 ? -3.281 0.104 -24.330 1.00 41.22 96 ASN A N 1
ATOM 766 C CA . ASN A 1 96 ? -4.075 -0.371 -25.452 1.00 41.22 96 ASN A CA 1
ATOM 767 C C . ASN A 1 96 ? -4.454 0.857 -26.288 1.00 41.22 96 ASN A C 1
ATOM 769 O O . ASN A 1 96 ? -5.337 1.636 -25.920 1.00 41.22 96 ASN A O 1
ATOM 773 N N . LYS A 1 97 ? -3.742 1.032 -27.398 1.00 40.62 97 LYS A N 1
ATOM 774 C CA . LYS A 1 97 ? -4.328 1.545 -28.633 1.00 40.62 97 LYS A CA 1
ATOM 775 C C . LYS A 1 97 ? -4.524 0.373 -29.573 1.00 40.62 97 LYS A C 1
ATOM 777 O O . LYS A 1 97 ? -3.592 -0.457 -29.637 1.00 40.62 97 LYS A O 1
#

Sequence (97 aa):
HTVTIPPRPFFRKMIEHKSPEWGEKMVTLLRANDFDTATALVYMGEHIKGQLQMFIRDWKRPPNAASTVRQKGFNNPLIETGHMMNSVDYSVDGGNK